Protein AF-A0A962ILU8-F1 (afdb_monomer)

pLDDT: mean 84.13, std 8.21, range [56.78, 95.06]

Secondary structure (DSSP, 8-state):
-HHHHHHHHHHHHHHHHHHHHHHHHSHHHHHHHHHHHHHHHHHHHHHHHHHHHHHHHHHHHHHHHHHHHHHHTT--HHHHHHHHHHHHHHHHHHHHHHHHHHHHHHHHHHHHHHHHHHHH-GGGGTSPPPPPP---

Nearest PDB structures (foldseek):
  5nnv-assembly2_B  TM=6.810E-01  e=1.795E+00  Bacillus subtilis subsp. subtilis str. 168
  5bw9-assembly2_g  TM=4.909E-01  e=1.598E+00  Saccharomyces cerevisiae S288C

Radius of gyration: 29.01 Å; Cα contacts (8 Å, |Δi|>4): 61; chains: 1; bounding box: 48×20×98 Å

Mean predicted aligned error: 10.28 Å

Sequence (136 aa):
PEMVQRTVALLDRLNEGAESIRLILGPENRATIDQMIADHGGVASNLRQLSADLNQTRQQLDNILGDIGESVDKARPDIEQAIVDLRVTLSAVAQRIDAITYNLESASRHVDEFSREIRKAPNRLLFSPEADPVKD

Foldseek 3Di:
DVVVVVVVVVVVVVVVVVVVVCVCVPPVVVVVLVVVLVVLLVLLVVLVVLLVVLVVVLVVLVVVLVVLVVVLVVDDPVCNVVSVVVNVVSVVVSVVSVVSSVVSNVSSVVSVVVSVVCVVCVCCVVDPDDDDPDDD

Solvent-accessible surface area (backbone atoms only — not comparable to full-atom values): 7434 Å² total; per-residue (Å²): 114,67,68,59,53,54,51,50,54,50,50,52,52,50,51,54,49,50,50,53,48,44,58,62,73,22,71,68,43,49,51,51,52,53,49,52,42,52,53,42,52,49,49,28,52,51,32,52,50,50,35,50,54,45,52,52,51,40,53,53,49,54,49,52,49,50,56,47,53,65,45,48,83,73,46,54,80,90,50,35,59,60,53,52,54,49,48,53,51,54,51,55,50,43,56,50,47,53,54,50,35,55,52,32,54,52,50,23,49,52,42,51,49,52,42,50,47,40,72,76,42,57,66,51,80,78,50,72,74,81,78,77,81,80,82,128

Structure (mmCIF, N/CA/C/O backbone):
data_AF-A0A962ILU8-F1
#
_entry.id   AF-A0A962ILU8-F1
#
loop_
_atom_site.group_PDB
_atom_site.id
_atom_site.typ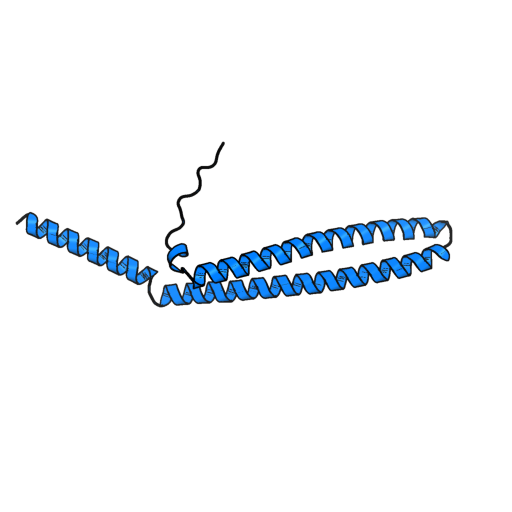e_symbol
_atom_site.label_atom_id
_atom_site.label_alt_id
_atom_site.label_comp_id
_atom_site.label_asym_id
_atom_site.label_entity_id
_atom_site.label_seq_id
_atom_site.pdbx_PDB_ins_code
_atom_site.Cartn_x
_atom_site.Cartn_y
_atom_site.Cartn_z
_atom_site.occupancy
_atom_site.B_iso_or_equiv
_atom_site.auth_seq_id
_atom_site.auth_comp_id
_atom_site.auth_asym_id
_atom_site.auth_atom_id
_atom_site.pdbx_PDB_model_num
ATOM 1 N N . PRO A 1 1 ? -19.787 4.745 64.722 1.00 72.56 1 PRO A N 1
ATOM 2 C CA . PRO A 1 1 ? -20.017 5.845 63.748 1.00 72.56 1 PRO A CA 1
ATOM 3 C C . PRO A 1 1 ? -18.973 5.877 62.618 1.00 72.56 1 PRO A C 1
ATOM 5 O O . PRO A 1 1 ? -19.350 5.855 61.455 1.00 72.56 1 PRO A O 1
ATOM 8 N N . GLU A 1 2 ? -17.678 5.848 62.948 1.00 82.81 2 GLU A N 1
ATOM 9 C CA . GLU A 1 2 ? -16.581 5.971 61.970 1.00 82.81 2 GLU A CA 1
ATOM 10 C C . GLU A 1 2 ? -16.478 4.781 60.995 1.00 82.81 2 GLU A C 1
ATOM 12 O O . GLU A 1 2 ? -16.323 4.966 59.792 1.00 82.81 2 GLU A O 1
ATOM 17 N N . MET A 1 3 ? -16.654 3.550 61.489 1.00 82.19 3 MET A N 1
ATOM 18 C CA . MET A 1 3 ? -16.663 2.341 60.649 1.00 82.19 3 MET A CA 1
ATOM 19 C C . MET A 1 3 ? -17.773 2.368 59.592 1.00 82.19 3 MET A C 1
ATOM 21 O O . MET A 1 3 ? -17.550 1.953 58.464 1.00 82.19 3 MET A O 1
ATOM 25 N N . VAL A 1 4 ? -18.948 2.912 59.929 1.00 87.06 4 VAL A N 1
ATOM 26 C CA . VAL A 1 4 ? -20.065 3.047 58.980 1.00 87.06 4 VAL A CA 1
ATOM 27 C C . VAL A 1 4 ? -19.711 4.051 57.881 1.00 87.06 4 VAL A C 1
ATOM 29 O O . VAL A 1 4 ? -19.917 3.755 56.711 1.00 87.06 4 VAL A O 1
ATOM 32 N N . GLN A 1 5 ? -19.100 5.189 58.228 1.00 87.19 5 GLN A N 1
ATOM 33 C CA . GLN A 1 5 ? -18.618 6.167 57.242 1.00 87.19 5 GLN A CA 1
ATOM 34 C C . GLN A 1 5 ? -17.530 5.597 56.325 1.00 87.19 5 GLN A C 1
ATOM 36 O O . GLN A 1 5 ? -17.569 5.829 55.120 1.00 87.19 5 GLN A O 1
ATOM 41 N N . ARG A 1 6 ? -16.588 4.813 56.865 1.00 85.50 6 ARG A N 1
ATOM 42 C CA . ARG A 1 6 ? -15.545 4.152 56.064 1.00 85.50 6 ARG A CA 1
ATOM 43 C C . ARG A 1 6 ? -16.124 3.110 55.105 1.00 85.50 6 ARG A C 1
ATOM 45 O O . ARG A 1 6 ? -15.678 3.034 53.965 1.00 85.50 6 ARG A O 1
ATOM 52 N N . THR A 1 7 ? -17.127 2.344 55.537 1.00 90.19 7 THR A N 1
ATOM 53 C CA . THR A 1 7 ? -17.825 1.379 54.674 1.00 90.19 7 THR A CA 1
ATOM 54 C C . THR A 1 7 ? -18.606 2.076 53.563 1.00 90.19 7 THR A C 1
ATOM 56 O O . THR A 1 7 ? -18.528 1.642 52.419 1.00 90.19 7 THR A O 1
ATOM 59 N N . VAL A 1 8 ? -19.308 3.174 53.865 1.00 89.50 8 VAL A N 1
ATOM 60 C CA . VAL A 1 8 ? -20.016 3.976 52.850 1.00 89.50 8 VAL A CA 1
ATOM 61 C C . VAL A 1 8 ? -19.031 4.539 51.824 1.00 89.50 8 VAL A C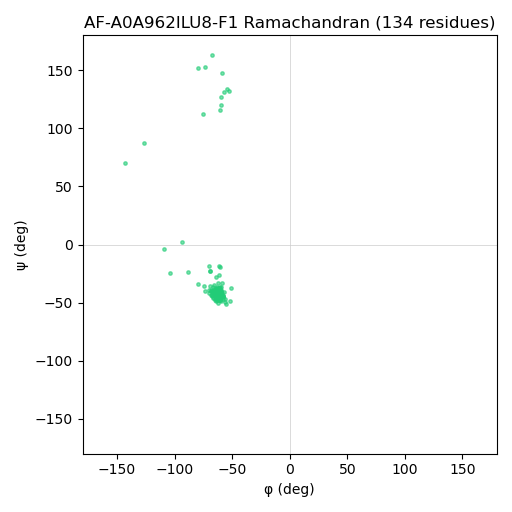 1
ATOM 63 O O . VAL A 1 8 ? -19.208 4.315 50.635 1.00 89.50 8 VAL A O 1
ATOM 66 N N . ALA A 1 9 ? -17.923 5.137 52.271 1.00 90.25 9 ALA A N 1
ATOM 67 C CA . ALA A 1 9 ? -16.899 5.662 51.366 1.00 90.25 9 ALA A CA 1
ATOM 68 C C . ALA A 1 9 ? -16.242 4.576 50.487 1.00 90.25 9 ALA A C 1
ATOM 70 O O . ALA A 1 9 ? -15.852 4.846 49.352 1.00 90.25 9 ALA A O 1
ATOM 71 N N . LEU A 1 10 ? -16.095 3.346 50.993 1.00 89.25 10 LEU A N 1
ATOM 72 C CA . LEU A 1 10 ? -15.609 2.215 50.198 1.00 89.25 10 LEU A CA 1
ATOM 73 C C . LEU A 1 10 ? -16.631 1.800 49.133 1.00 89.25 10 LEU A C 1
ATOM 75 O O . LEU A 1 10 ? -16.241 1.534 48.000 1.00 89.25 10 LEU A O 1
ATOM 79 N N . LEU A 1 11 ? -17.916 1.741 49.495 1.00 90.00 11 LEU A N 1
ATOM 80 C CA . LEU A 1 11 ? -19.003 1.413 48.574 1.00 90.00 11 LEU A CA 1
ATOM 81 C C . LEU A 1 11 ? -19.135 2.462 47.469 1.00 90.00 11 LEU A C 1
ATOM 83 O O . LEU A 1 11 ? -19.267 2.081 46.311 1.00 90.00 11 LEU A O 1
ATOM 87 N N . ASP A 1 12 ? -19.014 3.746 47.806 1.00 92.31 12 ASP A N 1
ATOM 88 C CA . ASP A 1 12 ? -19.037 4.836 46.827 1.00 92.31 12 ASP A CA 1
ATOM 89 C C . ASP A 1 12 ? -17.892 4.687 45.816 1.00 92.31 12 ASP A C 1
ATOM 91 O O . ASP A 1 12 ? -18.127 4.679 44.610 1.00 92.31 12 ASP A O 1
ATOM 95 N N . ARG A 1 13 ? -16.664 4.432 46.291 1.00 89.12 13 ARG A N 1
ATOM 96 C CA . ARG A 1 13 ? -15.502 4.174 45.419 1.00 89.12 13 ARG A CA 1
ATOM 97 C C . ARG A 1 13 ? -15.657 2.917 44.567 1.00 89.12 13 ARG A C 1
ATOM 99 O O . ARG A 1 13 ? -15.226 2.892 43.418 1.00 89.12 13 ARG A O 1
ATOM 106 N N . LEU A 1 14 ? -16.246 1.858 45.122 1.00 89.75 14 LEU A N 1
ATOM 107 C CA . LEU A 1 14 ? -16.549 0.633 44.379 1.00 89.75 14 LEU A CA 1
ATOM 108 C C . LEU A 1 14 ? -17.570 0.897 43.276 1.00 89.75 14 LEU A C 1
ATOM 110 O O . LEU A 1 14 ? -17.420 0.374 42.176 1.00 89.75 14 LEU A O 1
ATOM 114 N N . ASN A 1 15 ? -18.580 1.717 43.558 1.00 87.81 15 ASN A N 1
ATOM 115 C CA . ASN A 1 15 ? -19.616 2.071 42.603 1.00 87.81 15 ASN A CA 1
ATOM 116 C C . ASN A 1 15 ? -19.066 2.977 41.488 1.00 87.81 15 ASN A C 1
ATOM 118 O O . ASN A 1 15 ? -19.325 2.726 40.314 1.00 87.81 15 ASN A O 1
ATOM 122 N N . GLU A 1 16 ? -18.225 3.957 41.830 1.00 88.38 16 GLU A N 1
ATOM 123 C CA . GLU A 1 16 ? -17.480 4.771 40.857 1.00 88.38 16 GLU A CA 1
ATOM 124 C C . GLU A 1 16 ? -16.546 3.916 39.985 1.00 88.38 16 GLU A C 1
ATOM 126 O O . GLU A 1 16 ? -16.481 4.090 38.764 1.00 88.38 16 GLU A O 1
ATOM 131 N N . GLY A 1 17 ? -15.850 2.949 40.591 1.00 83.00 17 GLY A N 1
ATOM 132 C CA . GLY A 1 17 ? -15.007 1.995 39.873 1.00 83.00 17 GLY A CA 1
ATOM 133 C C . GLY A 1 17 ? -15.815 1.091 38.940 1.00 83.00 17 GLY A C 1
ATOM 134 O O . GLY A 1 17 ? -15.421 0.874 37.795 1.00 83.00 17 GLY A O 1
ATOM 135 N N . ALA A 1 18 ? -16.972 0.604 39.393 1.00 82.69 18 ALA A N 1
ATOM 136 C CA . ALA A 1 18 ? -17.874 -0.211 38.588 1.00 82.69 18 ALA A CA 1
ATOM 137 C C . ALA A 1 18 ? -18.448 0.572 37.399 1.00 82.69 18 ALA A C 1
ATOM 139 O O . ALA A 1 18 ? -18.509 0.032 36.296 1.00 82.69 18 ALA A O 1
ATOM 140 N N . GLU A 1 19 ? -18.806 1.844 37.587 1.00 83.62 19 GLU A N 1
ATOM 141 C CA . GLU A 1 19 ? -19.249 2.709 36.491 1.00 83.62 19 GLU A CA 1
ATOM 142 C C . GLU A 1 19 ? -18.127 3.017 35.501 1.00 83.62 19 GLU A C 1
ATOM 144 O O . GLU A 1 19 ? -18.338 2.941 34.292 1.00 83.62 19 GLU A O 1
ATOM 149 N N . SER A 1 20 ? -16.908 3.258 35.988 1.00 79.38 20 SER A N 1
ATOM 150 C CA . SER A 1 20 ? -15.734 3.433 35.124 1.00 79.38 20 SER A CA 1
ATOM 151 C C . SER A 1 20 ? -15.474 2.183 34.273 1.00 79.38 20 SER A C 1
ATOM 153 O O . SER A 1 20 ? -15.272 2.276 33.063 1.00 79.38 20 SER A O 1
ATOM 155 N N . ILE A 1 21 ? -15.562 0.991 34.874 1.00 78.69 21 ILE A N 1
ATOM 156 C CA . ILE A 1 21 ? -15.460 -0.287 34.155 1.00 78.69 21 ILE A CA 1
ATOM 157 C C . ILE A 1 21 ? -16.620 -0.454 33.169 1.00 78.69 21 ILE A C 1
ATOM 159 O O . ILE A 1 21 ? -16.406 -0.946 32.062 1.00 78.69 21 ILE A O 1
ATOM 163 N N . ARG A 1 22 ? -17.842 -0.044 33.526 1.00 79.06 22 ARG A N 1
ATOM 164 C CA . ARG A 1 22 ? -19.011 -0.132 32.641 1.00 79.06 22 ARG A CA 1
ATOM 165 C C . ARG A 1 22 ? -18.889 0.792 31.435 1.00 79.06 22 ARG A C 1
ATOM 167 O O . ARG A 1 22 ? -19.308 0.396 30.357 1.00 79.06 22 ARG A O 1
ATOM 174 N N . LEU A 1 23 ? -18.307 1.977 31.592 1.00 76.81 23 LEU A N 1
ATOM 175 C CA . LEU A 1 23 ? -18.013 2.894 30.488 1.00 76.81 23 LEU A CA 1
ATOM 176 C C . LEU A 1 23 ? -17.008 2.273 29.512 1.00 76.81 23 LEU A C 1
ATOM 178 O O . LEU A 1 23 ? -17.219 2.279 28.302 1.00 76.81 23 LEU A O 1
ATOM 182 N N . ILE A 1 24 ? -15.956 1.652 30.046 1.00 73.00 24 ILE A N 1
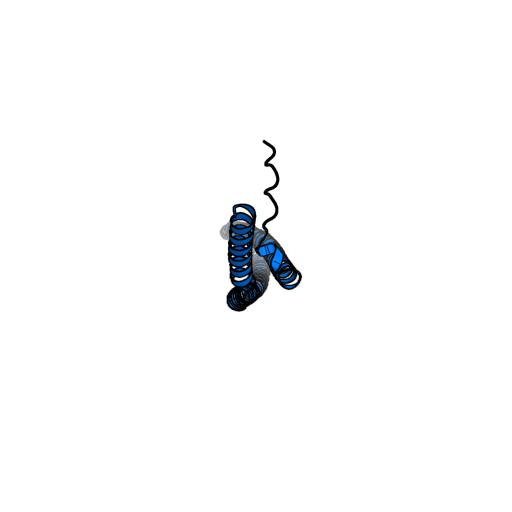ATOM 183 C CA . ILE A 1 24 ? -14.896 1.030 29.249 1.00 73.00 24 ILE A CA 1
ATOM 184 C C . ILE A 1 24 ? -15.354 -0.287 28.596 1.00 73.00 24 ILE A C 1
ATOM 186 O O . ILE A 1 24 ? -15.015 -0.577 27.454 1.00 73.00 24 ILE A O 1
ATOM 190 N N . LEU A 1 25 ? -16.115 -1.125 29.295 1.00 76.00 25 LEU A N 1
ATOM 191 C CA . LEU A 1 25 ? -16.604 -2.411 28.772 1.00 76.00 25 LEU A CA 1
ATOM 192 C C . LEU A 1 25 ? -17.997 -2.310 28.144 1.00 76.00 25 LEU A C 1
ATOM 194 O O . LEU A 1 25 ? -18.563 -3.329 27.724 1.00 76.00 25 LEU A O 1
ATOM 198 N N . GLY A 1 26 ? -18.539 -1.095 28.114 1.00 81.25 26 GLY A N 1
ATOM 199 C CA . GLY A 1 26 ? -19.876 -0.777 27.659 1.00 81.25 26 GLY A CA 1
ATOM 200 C C . GLY A 1 26 ? -20.059 -0.997 26.160 1.00 81.25 26 GLY A C 1
ATOM 201 O O . GLY A 1 26 ? -19.087 -1.110 25.409 1.00 81.25 26 GLY A O 1
ATOM 202 N N . PRO A 1 27 ? -21.319 -1.063 25.705 1.00 80.75 27 PRO A N 1
ATOM 203 C CA . PRO A 1 27 ? -21.647 -1.326 24.307 1.00 80.75 27 PRO A CA 1
ATOM 204 C C . PRO A 1 27 ? -21.054 -0.285 23.344 1.00 80.75 27 PRO A C 1
ATOM 206 O O . PRO A 1 27 ? -20.646 -0.653 22.248 1.00 80.75 27 PRO A O 1
ATOM 209 N N . GLU A 1 28 ? -20.935 0.979 23.759 1.00 81.31 28 GLU A N 1
ATOM 210 C CA . GLU A 1 28 ? -20.341 2.057 22.953 1.00 81.31 28 GLU A CA 1
ATOM 211 C C . GLU A 1 28 ? -18.846 1.840 22.685 1.00 81.31 28 GLU A C 1
ATOM 213 O O . GLU A 1 28 ? -18.392 1.945 21.542 1.00 81.31 28 GLU A O 1
ATOM 218 N N . ASN A 1 29 ? -18.073 1.477 23.715 1.00 80.00 29 ASN A N 1
ATOM 219 C CA . ASN A 1 29 ? -16.647 1.214 23.539 1.00 80.00 29 ASN A CA 1
ATOM 220 C C . ASN A 1 29 ? -16.417 -0.066 22.721 1.00 80.00 29 ASN A C 1
ATOM 222 O O . ASN A 1 29 ? -15.526 -0.107 21.878 1.00 80.00 29 ASN A O 1
ATOM 226 N N . ARG A 1 30 ? -17.266 -1.091 22.891 1.00 81.38 30 ARG A N 1
ATOM 227 C CA . ARG A 1 30 ? -17.231 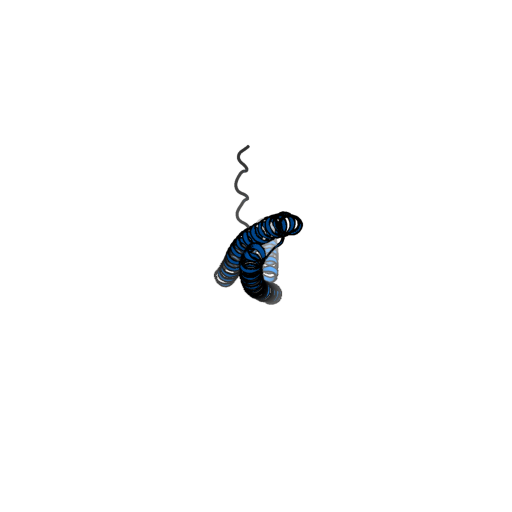-2.295 22.041 1.00 81.38 30 ARG A CA 1
ATOM 228 C C . ARG A 1 30 ? -17.497 -1.968 20.575 1.00 81.38 30 ARG A C 1
ATOM 230 O O . ARG A 1 30 ? -16.732 -2.404 19.727 1.00 81.38 30 ARG A O 1
ATOM 237 N N . ALA A 1 31 ? -18.518 -1.160 20.289 1.00 84.94 31 ALA A N 1
ATOM 238 C CA . ALA A 1 31 ? -18.818 -0.727 18.926 1.00 84.94 31 ALA A CA 1
ATOM 239 C C . ALA A 1 31 ? -17.662 0.081 18.315 1.00 84.94 31 ALA A C 1
ATOM 241 O O . ALA A 1 31 ? -17.315 -0.118 17.154 1.00 84.94 31 ALA A O 1
ATOM 242 N N . THR A 1 32 ? -17.024 0.945 19.110 1.00 84.12 32 THR A N 1
ATOM 243 C CA . THR A 1 32 ? -15.823 1.683 18.687 1.00 84.12 32 THR A CA 1
ATOM 244 C C . THR A 1 32 ? -14.673 0.735 18.341 1.00 84.12 32 THR A C 1
ATOM 246 O O . THR A 1 32 ? -14.054 0.885 17.291 1.00 84.12 32 THR A O 1
ATOM 249 N N . ILE A 1 33 ? -14.407 -0.268 19.185 1.00 81.00 33 ILE A N 1
ATOM 250 C CA . ILE A 1 33 ? -13.366 -1.277 18.938 1.00 81.00 33 ILE A CA 1
ATOM 251 C C . ILE A 1 33 ? -13.682 -2.090 17.675 1.00 81.00 33 ILE A C 1
ATOM 253 O O . ILE A 1 33 ? -12.796 -2.298 16.847 1.00 81.00 33 ILE A O 1
ATOM 257 N N . ASP A 1 34 ? -14.933 -2.513 17.493 1.00 82.56 34 ASP A N 1
ATOM 258 C CA . ASP A 1 34 ? -15.362 -3.258 16.306 1.00 82.56 34 ASP A CA 1
ATOM 259 C C . ASP A 1 34 ? -15.181 -2.433 15.026 1.00 82.56 34 ASP A C 1
ATOM 261 O O . ASP A 1 34 ? -14.674 -2.954 14.028 1.00 82.56 34 ASP A O 1
ATOM 265 N N . GLN A 1 35 ? -15.525 -1.140 15.067 1.00 86.88 35 GLN A N 1
ATOM 266 C CA . GLN A 1 35 ? -15.308 -0.221 13.952 1.00 86.88 35 GLN A CA 1
ATOM 267 C C . GLN A 1 35 ? -13.817 -0.045 13.654 1.00 86.88 35 GLN A C 1
ATOM 269 O O . GLN A 1 35 ? -13.419 -0.181 12.501 1.00 86.88 35 GLN A O 1
ATOM 274 N N . MET A 1 36 ? -12.977 0.165 14.675 1.00 82.75 36 MET A N 1
ATOM 2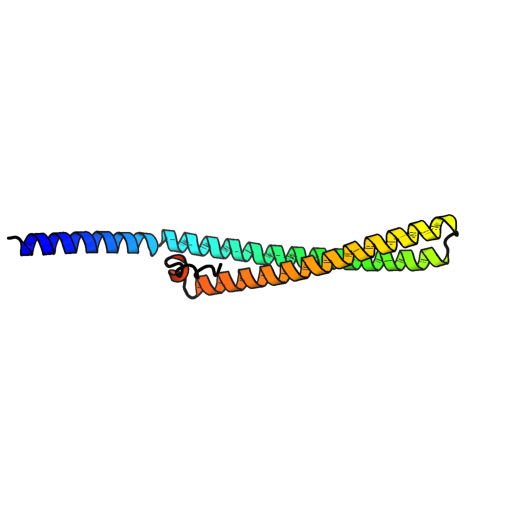75 C CA . MET A 1 36 ? -11.525 0.243 14.488 1.00 82.75 36 MET A CA 1
ATOM 276 C C . MET A 1 36 ? -10.992 -1.021 13.809 1.00 82.75 36 MET A C 1
ATOM 278 O O . MET A 1 36 ? -10.250 -0.933 12.835 1.00 82.75 36 MET A O 1
ATOM 282 N N . ILE A 1 37 ? -11.395 -2.209 14.270 1.00 82.62 37 ILE A N 1
ATOM 283 C CA . ILE A 1 37 ? -10.964 -3.469 13.652 1.00 82.62 37 ILE A CA 1
ATOM 284 C C . ILE A 1 37 ? -11.446 -3.572 12.194 1.00 82.62 37 ILE A C 1
ATOM 286 O O . ILE A 1 37 ? -10.716 -4.083 11.343 1.00 82.62 37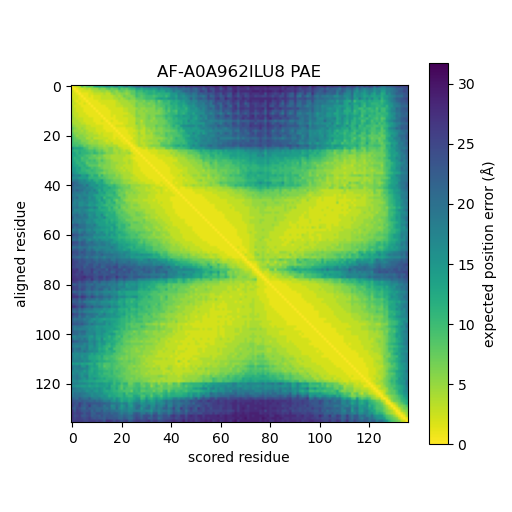 ILE A O 1
ATOM 290 N N . ALA A 1 38 ? -12.666 -3.122 11.890 1.00 83.31 38 ALA A N 1
ATOM 291 C CA . ALA A 1 38 ? -13.182 -3.104 10.523 1.00 83.31 38 ALA A CA 1
ATOM 292 C C . ALA A 1 38 ? -12.363 -2.167 9.620 1.00 83.31 38 ALA A C 1
ATOM 294 O O . ALA A 1 38 ? -11.944 -2.581 8.536 1.00 83.31 38 ALA A O 1
ATOM 295 N N . ASP A 1 39 ? -12.065 -0.956 10.095 1.00 85.56 39 ASP A N 1
ATOM 296 C CA . ASP A 1 39 ? -11.244 0.028 9.386 1.00 85.56 39 ASP A CA 1
ATOM 297 C C . ASP A 1 39 ? -9.827 -0.516 9.137 1.00 85.56 39 ASP A C 1
ATOM 299 O O . ASP A 1 39 ? -9.317 -0.452 8.016 1.00 85.56 39 ASP A O 1
ATOM 303 N N . HIS A 1 40 ? -9.217 -1.151 10.145 1.00 83.50 40 HIS A N 1
ATOM 304 C CA . HIS A 1 40 ? -7.922 -1.824 10.019 1.00 83.50 40 HIS A CA 1
ATOM 305 C C . HIS A 1 40 ? -7.949 -2.968 8.992 1.00 83.50 40 HIS A C 1
ATOM 307 O O . HIS A 1 40 ? -7.030 -3.084 8.180 1.00 83.50 40 HIS A O 1
ATOM 313 N N . GLY A 1 41 ? -9.017 -3.771 8.948 1.00 82.75 41 GLY A N 1
ATOM 314 C CA . GLY A 1 41 ? -9.200 -4.779 7.897 1.00 82.75 41 GLY A CA 1
ATOM 315 C C . GLY A 1 41 ? -9.252 -4.167 6.489 1.00 82.75 41 GLY A C 1
ATOM 316 O O . GLY A 1 41 ? -8.688 -4.724 5.543 1.00 82.75 41 GLY A O 1
ATOM 317 N N . GLY A 1 42 ? -9.861 -2.984 6.356 1.00 85.19 42 GLY A N 1
ATOM 318 C CA . GLY A 1 42 ? -9.835 -2.187 5.129 1.00 85.19 42 GLY A CA 1
ATOM 319 C C . GLY A 1 42 ? -8.417 -1.766 4.730 1.00 85.19 42 GLY A C 1
ATOM 320 O O . GLY A 1 42 ? -8.039 -1.906 3.567 1.00 85.19 42 GLY A O 1
ATOM 321 N N . VAL A 1 43 ? -7.594 -1.341 5.694 1.00 84.94 43 VAL A N 1
ATOM 322 C CA . VAL A 1 43 ? -6.179 -1.002 5.458 1.00 84.94 43 VAL A CA 1
ATOM 323 C C . VAL A 1 43 ? -5.400 -2.205 4.923 1.00 84.94 43 VAL A C 1
ATOM 325 O O . VAL A 1 43 ? -4.727 -2.074 3.904 1.00 84.94 43 VAL A O 1
ATOM 328 N N . ALA A 1 44 ? -5.522 -3.386 5.537 1.00 84.62 44 ALA A N 1
ATOM 329 C CA . ALA A 1 44 ? -4.845 -4.596 5.054 1.00 84.62 44 ALA A CA 1
ATOM 330 C C . ALA A 1 44 ? -5.272 -4.975 3.623 1.00 84.62 44 ALA A C 1
ATOM 332 O O . ALA A 1 44 ? -4.452 -5.392 2.804 1.00 84.62 44 ALA A O 1
ATOM 333 N N . SER A 1 45 ? -6.553 -4.803 3.282 1.00 87.62 45 SER A N 1
ATOM 334 C CA . SER A 1 45 ? -7.032 -4.996 1.908 1.00 87.62 45 SER A CA 1
ATOM 335 C C . SER A 1 45 ? -6.390 -4.009 0.928 1.00 87.62 45 SER A C 1
ATOM 337 O O . SER A 1 45 ? -5.904 -4.421 -0.124 1.00 87.62 45 SER A O 1
ATOM 339 N N . ASN A 1 46 ? -6.337 -2.726 1.289 1.00 89.56 46 ASN A N 1
ATOM 340 C CA . ASN A 1 46 ? -5.744 -1.684 0.452 1.00 89.56 46 ASN A CA 1
ATOM 341 C C . ASN A 1 46 ? -4.239 -1.906 0.242 1.00 89.56 46 ASN A C 1
ATOM 343 O O . ASN A 1 46 ? -3.745 -1.728 -0.868 1.00 89.56 46 ASN A O 1
ATOM 347 N N . LEU A 1 47 ? -3.514 -2.340 1.279 1.00 88.25 47 LEU A N 1
ATOM 348 C CA . LEU A 1 47 ? -2.089 -2.672 1.179 1.00 88.25 47 LEU A CA 1
ATOM 349 C C . LEU A 1 47 ? -1.850 -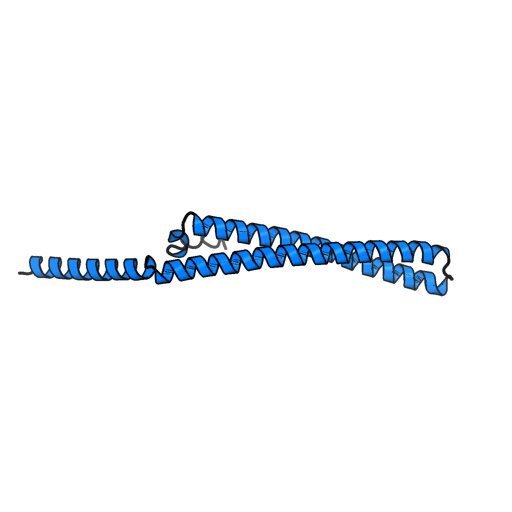3.845 0.222 1.00 88.25 47 LEU A C 1
ATOM 351 O O . LEU A 1 47 ? -0.958 -3.768 -0.619 1.00 88.25 47 LEU A O 1
ATOM 355 N N . ARG A 1 48 ? -2.671 -4.903 0.292 1.00 89.38 48 ARG A N 1
ATOM 356 C CA . ARG A 1 48 ? -2.592 -6.035 -0.648 1.00 89.38 48 ARG A CA 1
ATOM 357 C C . ARG A 1 48 ? -2.885 -5.618 -2.084 1.00 89.38 48 ARG A C 1
ATOM 359 O O . ARG A 1 48 ? -2.201 -6.077 -2.996 1.00 89.38 48 ARG A O 1
ATOM 366 N N . GLN A 1 49 ? -3.871 -4.746 -2.286 1.00 94.00 49 GLN A N 1
ATOM 367 C CA . GLN A 1 49 ? -4.169 -4.206 -3.609 1.00 94.00 49 GLN A CA 1
ATOM 368 C C . GLN A 1 49 ? -2.998 -3.375 -4.148 1.00 94.00 49 GLN A C 1
ATOM 370 O O . GLN A 1 49 ? -2.554 -3.614 -5.266 1.00 94.00 49 GLN A O 1
ATOM 375 N N . LEU A 1 50 ? -2.425 -2.487 -3.332 1.00 90.25 50 LEU A N 1
ATOM 376 C CA . LEU A 1 50 ? -1.252 -1.703 -3.718 1.00 90.25 50 LEU A CA 1
ATOM 377 C C . LEU A 1 50 ? -0.053 -2.598 -4.074 1.00 90.25 50 LEU A C 1
ATOM 379 O O . LEU A 1 50 ? 0.624 -2.350 -5.068 1.00 90.25 50 LEU A O 1
ATOM 383 N N . SER A 1 51 ? 0.188 -3.668 -3.312 1.00 91.19 51 SER A N 1
ATOM 384 C CA . SER A 1 51 ? 1.205 -4.676 -3.640 1.00 91.19 51 SER A CA 1
ATOM 385 C C . SER A 1 51 ? 0.947 -5.357 -4.991 1.00 91.19 51 SER A C 1
ATOM 387 O O . SER A 1 51 ? 1.887 -5.619 -5.741 1.00 91.19 51 SER A O 1
ATOM 389 N N . ALA A 1 52 ? -0.313 -5.644 -5.330 1.00 93.06 52 ALA A N 1
ATOM 390 C CA . ALA A 1 52 ? -0.677 -6.217 -6.626 1.00 93.06 52 ALA A CA 1
ATOM 391 C C . ALA A 1 52 ? -0.428 -5.228 -7.780 1.00 93.06 52 ALA A C 1
ATOM 393 O O . ALA A 1 52 ? 0.184 -5.602 -8.783 1.00 93.06 52 ALA A O 1
ATOM 394 N N . ASP A 1 53 ? -0.818 -3.965 -7.610 1.00 94.62 53 ASP A N 1
ATOM 395 C CA . ASP A 1 53 ? -0.611 -2.902 -8.602 1.00 94.62 53 ASP A CA 1
ATOM 396 C C . ASP A 1 53 ? 0.887 -2.635 -8.843 1.00 94.62 53 ASP A C 1
ATOM 398 O O . ASP A 1 53 ? 1.340 -2.444 -9.978 1.00 94.62 53 ASP A O 1
ATOM 402 N N . LEU A 1 54 ? 1.689 -2.682 -7.778 1.00 90.75 54 LEU A N 1
ATOM 403 C CA . LEU A 1 54 ? 3.144 -2.572 -7.847 1.00 90.75 54 LEU A CA 1
ATOM 404 C C . LEU A 1 54 ? 3.780 -3.758 -8.584 1.00 90.75 54 LEU A C 1
ATOM 406 O O . LEU A 1 54 ? 4.627 -3.545 -9.452 1.00 90.75 54 LEU A O 1
ATOM 410 N N . ASN A 1 55 ? 3.328 -4.988 -8.328 1.00 91.06 55 ASN A N 1
ATOM 411 C CA . ASN A 1 55 ? 3.763 -6.163 -9.088 1.00 91.06 55 ASN A CA 1
ATOM 412 C C . ASN A 1 55 ? 3.418 -6.048 -10.579 1.00 91.06 55 ASN A C 1
ATOM 414 O O . ASN A 1 55 ? 4.237 -6.394 -11.431 1.00 91.06 55 ASN A O 1
ATOM 418 N N . GLN A 1 56 ? 2.235 -5.526 -10.912 1.00 95.06 56 GLN A N 1
ATOM 419 C CA . GLN A 1 56 ? 1.855 -5.273 -12.302 1.00 95.06 56 GLN A CA 1
ATOM 420 C C . GLN A 1 56 ? 2.764 -4.216 -12.944 1.00 95.06 56 GLN A C 1
ATOM 422 O O . GLN A 1 56 ? 3.236 -4.405 -14.064 1.00 95.06 56 GLN A O 1
ATOM 427 N N . THR A 1 57 ? 3.056 -3.129 -12.227 1.00 91.12 57 THR A N 1
ATOM 428 C CA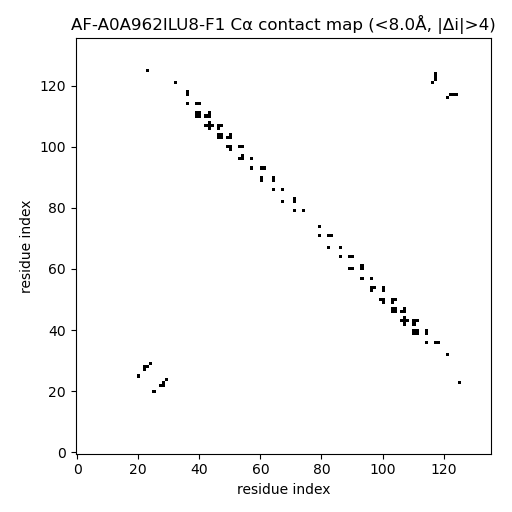 . THR A 1 57 ? 3.997 -2.095 -12.685 1.00 91.12 57 THR A CA 1
ATOM 429 C C . THR A 1 57 ? 5.376 -2.696 -12.950 1.00 91.12 57 THR A C 1
ATOM 431 O O . THR A 1 57 ? 6.000 -2.404 -13.968 1.00 91.12 57 THR A O 1
ATOM 434 N N . ARG A 1 58 ? 5.837 -3.598 -12.079 1.00 90.69 58 ARG A N 1
ATOM 435 C CA . ARG A 1 58 ? 7.101 -4.311 -12.263 1.00 90.69 58 ARG A CA 1
ATOM 436 C C . ARG A 1 58 ? 7.120 -5.151 -13.537 1.00 90.69 58 ARG A C 1
ATOM 438 O O . ARG A 1 58 ? 8.078 -5.075 -14.291 1.00 90.69 58 ARG A O 1
ATOM 445 N N . GLN A 1 59 ? 6.055 -5.903 -13.811 1.00 93.19 59 GLN A N 1
ATOM 446 C CA . GLN A 1 59 ? 5.947 -6.693 -15.044 1.00 93.19 59 GLN A CA 1
ATOM 447 C C . GLN A 1 59 ? 5.977 -5.806 -16.294 1.00 93.19 59 GLN A C 1
ATOM 449 O O . GLN A 1 59 ? 6.602 -6.158 -17.290 1.00 93.19 59 GLN A O 1
ATOM 454 N N . GLN A 1 60 ? 5.343 -4.632 -16.242 1.00 94.00 60 GLN A N 1
ATOM 455 C CA . GLN A 1 60 ? 5.422 -3.658 -17.332 1.00 94.00 60 GLN A CA 1
ATOM 456 C C . GLN A 1 60 ? 6.851 -3.135 -17.524 1.00 94.00 60 GLN A C 1
ATOM 458 O O . GLN A 1 60 ? 7.302 -3.025 -18.661 1.00 94.00 60 GLN A O 1
ATOM 463 N N . LEU A 1 61 ? 7.581 -2.860 -16.438 1.00 90.94 61 LEU A N 1
ATOM 464 C CA . LEU A 1 61 ? 8.994 -2.473 -16.503 1.00 90.94 61 LEU A CA 1
ATOM 465 C C . LEU A 1 61 ? 9.871 -3.593 -17.072 1.00 90.94 61 LEU A C 1
ATOM 467 O O . LEU A 1 61 ? 10.715 -3.312 -17.919 1.00 90.94 61 LEU A O 1
ATOM 471 N N . ASP A 1 62 ? 9.649 -4.842 -16.658 1.00 89.06 62 ASP A N 1
ATOM 472 C CA . ASP A 1 62 ? 10.364 -6.017 -17.172 1.00 89.06 62 ASP A CA 1
ATOM 473 C C . ASP A 1 62 ? 10.143 -6.169 -18.695 1.00 89.06 62 ASP A C 1
ATOM 475 O O . ASP A 1 62 ? 11.098 -6.404 -19.437 1.00 89.06 62 ASP A O 1
ATOM 479 N N . ASN A 1 63 ? 8.919 -5.934 -19.185 1.00 93.50 63 ASN A N 1
ATOM 480 C CA . ASN A 1 63 ? 8.613 -5.929 -20.622 1.00 93.50 63 ASN A CA 1
ATOM 481 C C . ASN A 1 63 ? 9.331 -4.791 -21.363 1.00 93.50 63 ASN A C 1
ATOM 483 O O . ASN A 1 63 ? 9.982 -5.035 -22.376 1.00 93.50 63 ASN A O 1
ATOM 487 N N . ILE A 1 64 ? 9.276 -3.563 -20.833 1.00 89.94 64 ILE A N 1
ATOM 488 C CA . ILE A 1 64 ? 9.965 -2.402 -21.423 1.00 89.94 64 ILE A CA 1
ATOM 489 C C . ILE A 1 64 ? 11.478 -2.649 -21.495 1.00 89.94 64 ILE A C 1
ATOM 491 O O . ILE A 1 64 ? 12.115 -2.301 -22.486 1.00 89.94 64 ILE A O 1
ATOM 495 N N . LEU A 1 65 ? 12.067 -3.254 -20.460 1.00 87.88 65 LEU A N 1
ATOM 496 C CA . LEU A 1 65 ? 13.482 -3.629 -20.438 1.00 87.88 65 LEU A CA 1
ATOM 497 C C . LEU A 1 65 ? 13.820 -4.668 -21.519 1.00 87.88 65 LEU A C 1
ATOM 499 O O . LEU A 1 65 ? 14.890 -4.576 -22.125 1.00 87.88 65 LEU A O 1
ATOM 503 N N . GLY A 1 66 ? 12.916 -5.616 -21.781 1.00 87.81 66 GLY A N 1
ATOM 504 C CA . GLY A 1 66 ? 1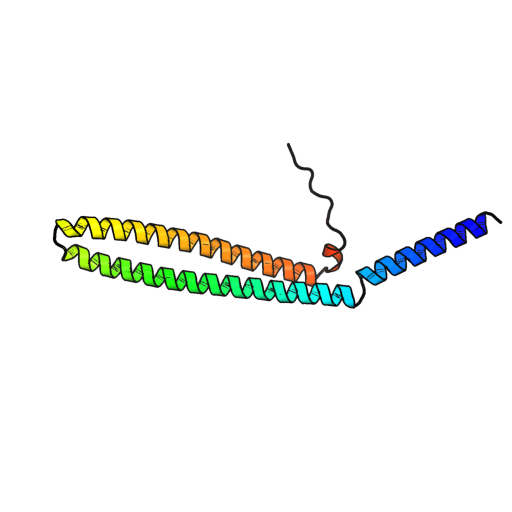3.025 -6.573 -22.885 1.00 87.81 66 GLY A CA 1
ATOM 505 C C . GLY A 1 66 ? 13.015 -5.893 -24.256 1.00 87.81 66 GLY A C 1
ATOM 506 O O . GLY A 1 66 ? 13.939 -6.094 -25.045 1.00 87.81 66 GLY A O 1
ATOM 507 N N . ASP A 1 67 ? 12.038 -5.016 -24.497 1.00 89.50 67 ASP A N 1
ATOM 508 C CA . ASP A 1 67 ? 11.904 -4.255 -25.749 1.00 89.50 67 ASP A CA 1
ATOM 509 C C . ASP A 1 67 ? 13.116 -3.339 -25.997 1.00 89.50 67 ASP A C 1
ATOM 511 O O . ASP A 1 67 ? 13.606 -3.185 -27.122 1.00 89.50 67 ASP A O 1
ATOM 515 N N . ILE A 1 68 ? 13.635 -2.742 -24.920 1.00 85.94 68 ILE A N 1
ATOM 516 C CA . ILE A 1 68 ? 14.877 -1.969 -24.921 1.00 85.94 68 ILE A CA 1
ATOM 517 C C . ILE A 1 68 ? 16.060 -2.850 -25.336 1.00 85.94 68 ILE A C 1
ATOM 519 O O . ILE A 1 68 ? 16.859 -2.419 -26.167 1.00 85.94 68 ILE A O 1
ATOM 523 N N . GLY A 1 69 ? 16.171 -4.066 -24.797 1.00 83.06 69 GLY A N 1
ATOM 524 C CA . GLY A 1 69 ? 17.223 -5.019 -25.156 1.00 83.06 69 GLY A CA 1
ATOM 525 C C . GLY A 1 69 ? 17.253 -5.315 -26.656 1.00 83.06 69 GLY A C 1
ATOM 526 O O . GLY A 1 69 ? 18.293 -5.150 -27.287 1.00 83.06 69 GLY A O 1
ATOM 527 N N . GLU A 1 70 ? 16.100 -5.632 -27.251 1.00 84.12 70 GLU A N 1
ATOM 528 C CA . GLU A 1 70 ? 15.997 -5.852 -28.703 1.00 84.12 70 GLU A CA 1
ATOM 529 C C . GLU A 1 70 ? 16.298 -4.599 -29.541 1.00 84.12 70 GLU A C 1
ATOM 531 O O . GLU A 1 70 ? 16.695 -4.695 -30.708 1.00 84.12 70 GLU A O 1
ATOM 536 N N . SER A 1 71 ? 16.056 -3.415 -28.974 1.00 80.00 71 SER A N 1
ATOM 537 C CA . SER A 1 71 ? 16.290 -2.135 -29.643 1.00 80.00 71 SER A CA 1
ATOM 538 C C . SER A 1 71 ? 17.765 -1.729 -29.619 1.00 80.00 71 SER A C 1
ATOM 540 O O . SER A 1 71 ? 18.230 -1.152 -30.601 1.00 80.00 71 SER A O 1
ATOM 542 N N . VAL A 1 72 ? 18.512 -2.057 -28.552 1.00 83.94 72 VAL A N 1
ATOM 543 C CA . VAL A 1 72 ? 19.971 -1.835 -28.458 1.00 83.94 72 VAL A CA 1
ATOM 544 C C . VAL A 1 72 ? 20.704 -2.548 -29.587 1.00 83.94 72 VAL A C 1
ATOM 546 O O . VAL A 1 72 ? 21.525 -1.925 -30.254 1.00 83.94 72 VAL A O 1
ATOM 549 N N . ASP A 1 73 ? 20.344 -3.800 -29.874 1.00 78.56 73 ASP A N 1
ATOM 550 C CA . ASP A 1 73 ? 20.973 -4.599 -30.937 1.00 78.56 73 ASP A CA 1
ATOM 551 C C . ASP A 1 73 ? 20.826 -3.968 -32.337 1.00 78.56 73 ASP A C 1
ATOM 553 O O . ASP A 1 73 ? 21.567 -4.292 -33.266 1.00 78.56 73 ASP A O 1
ATOM 557 N N . LYS A 1 74 ? 19.860 -3.053 -32.498 1.00 79.44 74 LYS A N 1
ATOM 558 C CA . LYS A 1 74 ? 19.546 -2.338 -33.745 1.00 79.44 74 LYS A CA 1
ATOM 559 C C . LYS A 1 74 ? 19.938 -0.854 -33.691 1.00 79.44 74 LYS A C 1
ATOM 561 O O . LYS A 1 74 ? 19.755 -0.143 -34.684 1.00 79.44 74 LYS A O 1
ATOM 566 N N . ALA A 1 75 ? 20.423 -0.363 -32.550 1.00 77.06 75 ALA A N 1
ATOM 567 C CA . ALA A 1 75 ? 20.664 1.054 -32.315 1.00 77.06 75 ALA A CA 1
ATOM 568 C C . ALA A 1 75 ? 21.980 1.534 -32.947 1.00 77.06 75 ALA A C 1
ATOM 570 O O . ALA A 1 75 ? 22.946 0.792 -33.107 1.00 77.06 75 ALA A O 1
ATOM 571 N N . ARG A 1 76 ? 22.025 2.824 -33.306 1.00 80.00 76 ARG A N 1
ATOM 572 C CA . ARG A 1 76 ? 23.281 3.498 -33.670 1.00 80.00 76 ARG A CA 1
ATOM 573 C C . ARG A 1 76 ? 24.121 3.749 -32.405 1.00 80.00 76 ARG A C 1
ATOM 575 O O . ARG A 1 76 ? 23.515 3.984 -31.358 1.00 80.00 76 ARG A O 1
ATOM 582 N N . PRO A 1 77 ? 25.463 3.829 -32.510 1.00 78.88 77 PRO A N 1
ATOM 583 C CA . PRO A 1 77 ? 26.352 4.048 -31.361 1.00 78.88 77 PRO A CA 1
ATOM 584 C C . PRO A 1 77 ? 25.955 5.248 -30.485 1.00 78.88 77 PRO A C 1
ATOM 586 O O . PRO A 1 77 ? 25.997 5.176 -29.262 1.00 78.88 77 PRO A O 1
ATOM 589 N N . ASP A 1 78 ? 25.481 6.334 -31.103 1.00 78.12 78 ASP A N 1
ATOM 590 C CA . ASP A 1 78 ? 25.103 7.569 -30.399 1.00 78.12 78 ASP A CA 1
ATOM 591 C C . ASP A 1 78 ? 23.821 7.431 -29.549 1.00 78.12 78 ASP A C 1
ATOM 593 O O . ASP A 1 78 ? 23.567 8.249 -28.667 1.00 78.12 78 ASP A O 1
ATOM 597 N N . ILE A 1 79 ? 22.993 6.414 -29.815 1.00 83.06 79 ILE A N 1
ATOM 598 C CA . ILE A 1 79 ? 21.719 6.155 -29.117 1.00 83.06 79 ILE A CA 1
ATOM 599 C C . ILE A 1 79 ? 21.870 4.989 -28.128 1.00 83.06 79 ILE A C 1
ATOM 601 O O . ILE A 1 79 ? 21.152 4.928 -27.131 1.00 83.06 79 ILE A O 1
ATOM 605 N N . GLU A 1 80 ? 22.836 4.098 -28.362 1.00 85.62 80 GLU A N 1
ATOM 606 C CA . GLU A 1 80 ? 23.141 2.947 -27.509 1.00 85.62 80 GLU A CA 1
ATOM 607 C C . GLU A 1 80 ? 23.339 3.355 -26.043 1.00 85.62 80 GLU A C 1
ATOM 609 O O . GLU A 1 80 ? 22.692 2.799 -25.156 1.00 85.62 80 GLU A O 1
ATOM 614 N N . GLN A 1 81 ? 24.149 4.388 -25.788 1.00 87.00 81 GLN A N 1
ATOM 615 C CA . GLN A 1 81 ? 24.424 4.846 -24.424 1.00 87.00 81 GLN A CA 1
ATOM 616 C C . GLN A 1 81 ? 23.160 5.336 -23.702 1.00 87.00 81 GLN A C 1
ATOM 618 O O . GLN A 1 81 ? 22.922 4.965 -22.554 1.00 87.00 81 GLN A O 1
ATOM 623 N N . ALA A 1 82 ? 22.311 6.116 -24.378 1.00 87.38 82 ALA A N 1
ATOM 624 C CA . ALA A 1 82 ? 21.068 6.616 -23.790 1.00 87.38 82 ALA A CA 1
ATOM 625 C C . ALA A 1 82 ? 20.101 5.472 -23.440 1.00 87.38 82 ALA A C 1
ATOM 627 O O . ALA A 1 82 ? 19.416 5.515 -22.415 1.00 87.38 82 ALA A O 1
ATOM 628 N N . ILE A 1 83 ? 20.068 4.423 -24.267 1.00 87.00 83 ILE A N 1
ATOM 629 C CA . ILE A 1 83 ? 19.261 3.232 -24.005 1.00 87.00 83 ILE A CA 1
ATOM 630 C C . ILE A 1 83 ? 19.833 2.426 -22.823 1.00 87.00 83 ILE A C 1
ATOM 632 O O . ILE A 1 83 ? 19.074 1.940 -21.981 1.00 87.00 83 ILE A O 1
ATOM 636 N N . VAL A 1 84 ? 21.161 2.314 -22.713 1.00 88.06 84 VAL A N 1
ATOM 637 C CA . VAL A 1 84 ? 21.826 1.679 -21.563 1.00 88.06 84 VAL A CA 1
ATOM 638 C C . VAL A 1 84 ? 21.502 2.415 -20.258 1.00 88.06 84 VAL A C 1
ATOM 640 O O . VAL A 1 84 ? 21.134 1.767 -19.275 1.00 88.06 84 VAL A O 1
ATOM 643 N N . ASP A 1 85 ? 21.563 3.746 -20.245 1.00 90.25 85 ASP A N 1
ATOM 644 C CA . ASP A 1 85 ? 21.259 4.554 -19.056 1.00 90.25 85 ASP A CA 1
ATOM 645 C C . ASP A 1 85 ? 19.783 4.422 -18.636 1.00 90.25 85 ASP A C 1
ATOM 647 O O . ASP A 1 85 ? 19.461 4.298 -17.445 1.00 90.25 85 ASP A O 1
ATOM 651 N N . LEU A 1 86 ? 18.871 4.369 -19.616 1.00 88.25 86 LEU A N 1
ATOM 652 C CA . LEU A 1 86 ? 17.455 4.096 -19.374 1.00 88.25 86 LEU A CA 1
ATOM 653 C C . LEU A 1 86 ? 17.260 2.712 -18.739 1.00 88.25 86 LEU A C 1
ATOM 655 O O . LEU A 1 86 ? 16.548 2.591 -17.741 1.00 88.25 86 LEU A O 1
ATOM 659 N N . ARG A 1 87 ? 17.943 1.680 -19.253 1.00 88.00 87 ARG A N 1
ATOM 660 C CA . ARG A 1 87 ? 17.903 0.315 -18.703 1.00 88.00 87 ARG A CA 1
ATOM 661 C C . ARG A 1 87 ? 18.341 0.279 -17.237 1.00 88.00 87 ARG A C 1
ATOM 663 O O . ARG A 1 87 ? 17.685 -0.361 -16.413 1.00 88.00 87 ARG A O 1
ATOM 670 N N . VAL A 1 88 ? 19.427 0.978 -16.897 1.00 91.69 88 VAL A N 1
ATOM 671 C CA . VAL A 1 88 ? 19.930 1.082 -15.514 1.00 91.69 88 VAL A CA 1
ATOM 672 C C . VAL A 1 88 ? 18.900 1.757 -14.610 1.00 91.69 88 VAL A C 1
ATOM 674 O O . VAL A 1 88 ? 18.601 1.252 -13.527 1.00 91.69 88 VAL A O 1
ATOM 677 N N . THR A 1 89 ? 18.310 2.860 -15.070 1.00 92.81 89 THR A N 1
ATOM 678 C CA . THR A 1 89 ? 17.306 3.611 -14.306 1.00 92.81 89 THR A CA 1
ATOM 679 C C . THR A 1 89 ? 16.054 2.773 -14.040 1.00 92.81 89 THR A C 1
ATOM 681 O O . THR A 1 89 ? 15.612 2.675 -12.895 1.00 92.81 89 THR A O 1
ATOM 684 N N . LEU A 1 90 ? 15.509 2.110 -15.066 1.00 89.25 90 LEU A N 1
ATOM 685 C CA . LEU A 1 90 ? 14.325 1.252 -14.933 1.00 89.25 90 LEU A CA 1
ATOM 686 C C . LEU A 1 90 ? 14.598 0.045 -14.023 1.00 89.25 90 LEU A C 1
ATOM 688 O O . LEU A 1 90 ? 13.757 -0.297 -13.193 1.00 89.25 90 LEU A O 1
ATOM 692 N N . SER A 1 91 ? 15.799 -0.536 -14.099 1.00 88.81 91 SER A N 1
ATOM 693 C CA . SER A 1 91 ? 16.219 -1.620 -13.196 1.00 88.81 91 SER A CA 1
ATOM 694 C C . SER A 1 91 ? 16.250 -1.167 -11.732 1.00 88.81 91 SER A C 1
ATOM 696 O O . SER A 1 91 ? 15.780 -1.882 -10.848 1.00 88.81 91 SER A O 1
ATOM 698 N N . ALA A 1 92 ? 16.751 0.042 -11.458 1.00 93.06 92 ALA A N 1
ATOM 699 C CA . ALA A 1 92 ? 16.759 0.607 -10.109 1.00 93.06 92 ALA A CA 1
ATOM 700 C C . ALA A 1 92 ? 15.339 0.884 -9.579 1.00 93.06 92 ALA A C 1
ATOM 702 O O . ALA A 1 92 ? 15.078 0.714 -8.386 1.00 93.06 92 ALA A O 1
ATOM 703 N N . VAL A 1 93 ? 14.409 1.289 -10.450 1.00 89.56 93 VAL A N 1
ATOM 704 C CA . VAL A 1 93 ? 12.991 1.456 -10.091 1.00 89.56 93 VAL A CA 1
ATOM 705 C C . VAL A 1 93 ? 12.353 0.107 -9.757 1.00 89.56 93 VAL A C 1
ATOM 707 O O . VAL A 1 93 ? 11.715 -0.005 -8.712 1.00 89.56 93 VAL A O 1
ATOM 710 N N . ALA A 1 94 ? 12.576 -0.927 -10.574 1.00 87.56 94 ALA A N 1
ATOM 711 C CA . ALA A 1 94 ? 12.050 -2.271 -10.327 1.00 87.56 94 ALA A CA 1
ATOM 712 C C . ALA A 1 94 ? 12.513 -2.834 -8.969 1.00 87.56 94 ALA A C 1
ATOM 714 O O . ALA A 1 94 ? 11.694 -3.299 -8.179 1.00 87.56 94 ALA A O 1
ATOM 715 N N . GLN A 1 95 ? 13.798 -2.679 -8.632 1.00 90.25 95 GLN A N 1
ATOM 716 C CA . GLN A 1 95 ? 14.340 -3.095 -7.330 1.00 90.25 95 GLN A CA 1
ATOM 717 C C . GLN A 1 95 ? 13.689 -2.362 -6.146 1.00 90.25 95 GLN A C 1
ATOM 719 O O . GLN A 1 95 ? 13.454 -2.949 -5.089 1.00 90.25 95 GLN A O 1
ATOM 724 N N . ARG A 1 96 ? 13.378 -1.068 -6.300 1.00 92.75 96 ARG A N 1
ATOM 725 C CA . ARG A 1 96 ? 12.663 -0.303 -5.265 1.00 92.75 96 ARG A CA 1
ATOM 726 C C . ARG A 1 96 ? 11.222 -0.778 -5.111 1.00 92.75 96 ARG A C 1
ATOM 728 O O . ARG A 1 96 ? 10.740 -0.857 -3.984 1.00 92.75 96 ARG A O 1
ATOM 735 N N . ILE A 1 97 ? 10.554 -1.105 -6.216 1.00 88.19 97 ILE A N 1
ATOM 736 C CA . ILE A 1 97 ? 9.199 -1.664 -6.208 1.00 88.19 97 ILE A CA 1
ATOM 737 C C . ILE A 1 97 ? 9.170 -3.002 -5.459 1.00 88.19 97 ILE A C 1
ATOM 739 O O . ILE A 1 97 ? 8.283 -3.194 -4.626 1.00 88.19 97 ILE A O 1
ATOM 743 N N . ASP A 1 98 ? 10.155 -3.880 -5.671 1.00 87.44 98 ASP A N 1
ATOM 744 C CA . ASP A 1 98 ? 10.268 -5.147 -4.932 1.00 87.44 98 ASP A CA 1
ATOM 745 C C . ASP A 1 98 ? 10.368 -4.901 -3.414 1.00 87.44 98 ASP A C 1
ATOM 747 O O . ASP A 1 98 ? 9.634 -5.501 -2.624 1.00 87.44 98 ASP A O 1
ATOM 751 N N . ALA A 1 99 ? 11.225 -3.962 -2.995 1.00 93.69 99 ALA A N 1
ATOM 752 C CA . ALA A 1 99 ? 11.392 -3.616 -1.583 1.00 93.69 99 ALA A CA 1
ATOM 753 C C . ALA A 1 99 ? 10.114 -3.027 -0.957 1.00 93.69 99 ALA A C 1
ATOM 755 O O . ALA A 1 99 ? 9.753 -3.372 0.170 1.00 93.69 99 ALA A O 1
ATOM 756 N N . ILE A 1 100 ? 9.408 -2.150 -1.678 1.00 88.25 100 ILE A N 1
ATOM 757 C CA . ILE A 1 100 ? 8.136 -1.576 -1.217 1.00 88.25 100 ILE A CA 1
ATOM 758 C C . ILE A 1 100 ? 7.081 -2.677 -1.088 1.00 88.25 100 ILE A C 1
ATOM 760 O O . ILE A 1 100 ? 6.433 -2.772 -0.051 1.00 88.25 100 ILE A O 1
ATOM 764 N N . THR A 1 101 ? 6.954 -3.542 -2.093 1.00 89.12 101 THR A N 1
ATOM 765 C CA . THR A 1 101 ? 5.983 -4.646 -2.108 1.00 89.12 101 THR A CA 1
ATOM 766 C C . THR A 1 101 ? 6.203 -5.597 -0.932 1.00 89.12 101 THR A C 1
ATOM 768 O O . THR A 1 101 ? 5.252 -5.961 -0.242 1.00 89.12 101 THR A O 1
ATOM 771 N N . TYR A 1 102 ? 7.461 -5.936 -0.635 1.00 91.56 102 TYR A N 1
ATOM 772 C CA . TYR A 1 102 ? 7.809 -6.740 0.537 1.00 91.56 102 TYR A CA 1
ATOM 773 C C . TYR A 1 102 ? 7.367 -6.078 1.853 1.00 91.56 102 TYR A C 1
ATOM 775 O O . TYR A 1 102 ? 6.764 -6.725 2.713 1.00 91.56 102 TYR A O 1
ATOM 783 N N . ASN A 1 103 ? 7.622 -4.776 2.005 1.00 91.75 103 ASN A N 1
ATOM 784 C CA . ASN A 1 103 ? 7.220 -4.034 3.200 1.00 91.75 103 ASN A CA 1
ATOM 785 C C . ASN A 1 103 ? 5.695 -3.930 3.339 1.00 91.75 103 ASN A C 1
ATOM 787 O O . ASN A 1 103 ? 5.180 -4.050 4.448 1.00 91.75 103 ASN A O 1
ATOM 791 N N . LEU A 1 104 ? 4.969 -3.740 2.235 1.00 90.00 104 LEU A N 1
ATOM 792 C CA . LEU A 1 104 ? 3.505 -3.679 2.232 1.00 90.00 104 LEU A CA 1
ATOM 793 C C . LEU A 1 104 ? 2.872 -5.022 2.607 1.00 90.00 104 LEU A C 1
ATOM 795 O O . LEU A 1 104 ? 1.918 -5.049 3.381 1.00 90.00 104 LEU A O 1
ATOM 799 N N . GLU A 1 105 ? 3.421 -6.135 2.118 1.00 88.06 105 GLU A N 1
ATOM 800 C CA . GLU A 1 105 ? 2.988 -7.482 2.504 1.00 88.06 105 GLU A CA 1
ATOM 801 C C . GLU A 1 105 ? 3.213 -7.731 4.004 1.00 88.06 105 GLU A C 1
ATOM 803 O O . GLU A 1 105 ? 2.319 -8.209 4.702 1.00 88.06 105 GLU A O 1
ATOM 808 N N . SER A 1 106 ? 4.381 -7.344 4.523 1.00 92.19 106 SER A N 1
ATOM 809 C CA . SER A 1 106 ? 4.683 -7.413 5.958 1.00 92.19 106 SER A CA 1
ATOM 810 C C . SER A 1 106 ? 3.713 -6.562 6.790 1.00 92.19 106 SER A C 1
ATOM 812 O O . SER A 1 106 ? 3.107 -7.049 7.744 1.00 92.19 106 SER A O 1
ATOM 814 N N . ALA A 1 107 ? 3.481 -5.312 6.380 1.00 86.38 107 ALA A N 1
ATOM 815 C CA . ALA A 1 107 ? 2.539 -4.413 7.038 1.00 86.38 107 ALA A CA 1
ATOM 816 C C . ALA A 1 107 ? 1.103 -4.962 7.020 1.00 86.38 107 ALA A C 1
ATOM 818 O O . ALA A 1 107 ? 0.427 -4.922 8.047 1.00 86.38 107 ALA A O 1
ATOM 819 N N . SER A 1 108 ? 0.649 -5.528 5.896 1.00 90.62 108 SER A N 1
ATOM 820 C CA . SER A 1 108 ? -0.667 -6.170 5.801 1.00 90.62 108 SER A CA 1
ATOM 821 C C . SER A 1 108 ? -0.812 -7.303 6.815 1.00 90.62 108 SER A C 1
ATOM 823 O O . SER A 1 108 ? -1.833 -7.384 7.493 1.00 90.62 108 SER A O 1
ATOM 825 N N . ARG A 1 109 ? 0.208 -8.159 6.951 1.00 89.75 109 ARG A N 1
ATOM 826 C CA . ARG A 1 109 ? 0.192 -9.262 7.924 1.00 89.75 109 ARG A CA 1
ATOM 827 C C . ARG A 1 109 ? 0.145 -8.753 9.357 1.00 89.75 109 ARG A C 1
ATOM 829 O O . ARG A 1 109 ? -0.669 -9.242 10.131 1.00 89.75 109 ARG A O 1
ATOM 836 N N . HIS A 1 110 ? 0.946 -7.742 9.694 1.00 90.06 110 HIS A N 1
ATOM 837 C CA . HIS A 1 110 ? 0.907 -7.134 11.026 1.00 90.06 110 HIS A CA 1
ATOM 838 C C . HIS A 1 110 ? -0.472 -6.553 11.354 1.00 90.06 110 HIS A C 1
ATOM 840 O O . HIS A 1 110 ? -0.953 -6.706 12.474 1.00 90.06 110 HIS A O 1
ATOM 846 N N . VAL A 1 111 ? -1.135 -5.915 10.385 1.00 87.94 111 VAL A N 1
ATOM 847 C CA . VAL A 1 111 ? -2.487 -5.370 10.574 1.00 87.94 111 VAL A CA 1
ATOM 848 C C . VAL A 1 111 ? -3.520 -6.485 10.776 1.00 87.94 111 VAL A C 1
ATOM 850 O O . VAL A 1 111 ? -4.382 -6.366 11.652 1.00 87.94 111 VAL A O 1
ATOM 853 N N . ASP A 1 112 ? -3.422 -7.582 10.024 1.00 88.88 112 ASP A N 1
ATOM 854 C CA . ASP A 1 112 ? -4.291 -8.753 10.194 1.00 88.88 112 ASP A CA 1
ATOM 855 C C . ASP A 1 112 ? -4.074 -9.435 11.555 1.00 88.88 112 ASP A C 1
ATOM 857 O O . ASP A 1 112 ? -5.035 -9.800 12.241 1.00 88.88 112 ASP A O 1
ATOM 861 N N . GLU A 1 113 ? -2.817 -9.583 11.977 1.00 89.06 113 GLU A N 1
ATOM 862 C CA . GLU A 1 113 ? -2.447 -10.149 13.275 1.00 89.06 113 GLU A CA 1
ATOM 863 C C . GLU A 1 113 ? -2.937 -9.277 14.426 1.00 89.06 113 GLU A C 1
ATOM 865 O O . GLU A 1 113 ? -3.621 -9.786 15.316 1.00 89.06 113 GLU A O 1
ATOM 870 N N . PHE A 1 114 ? -2.691 -7.967 14.369 1.00 86.38 114 PHE A N 1
ATOM 871 C CA . PHE A 1 114 ? -3.207 -7.005 15.339 1.00 86.38 114 PHE A CA 1
ATOM 872 C C . PHE A 1 114 ? -4.733 -7.094 15.449 1.00 86.38 114 PHE A C 1
ATOM 874 O O . PHE A 1 114 ? -5.271 -7.307 16.536 1.00 86.38 114 PHE A O 1
ATOM 881 N N . SER A 1 115 ? -5.440 -7.040 14.317 1.00 86.06 115 SER A N 1
ATOM 882 C CA . SER A 1 115 ? -6.904 -7.153 14.267 1.00 86.06 115 SER A CA 1
ATOM 883 C C . SER A 1 115 ? -7.399 -8.453 14.907 1.00 86.06 115 SER A C 1
ATOM 885 O O . SER A 1 115 ? -8.392 -8.477 15.641 1.00 86.06 115 SER A O 1
ATOM 887 N N . ARG A 1 116 ? -6.690 -9.559 14.663 1.00 87.06 116 ARG A N 1
ATOM 888 C CA . ARG A 1 116 ? -6.992 -10.867 15.248 1.00 87.06 116 ARG A CA 1
ATOM 889 C C . ARG A 1 116 ? -6.724 -10.904 16.752 1.00 87.06 116 ARG A C 1
ATOM 891 O O . ARG A 1 116 ? -7.508 -11.521 17.474 1.00 87.06 116 ARG A O 1
ATOM 898 N N . GLU A 1 117 ? -5.647 -10.288 17.228 1.00 86.56 117 GLU A N 1
ATOM 899 C CA . GLU A 1 117 ? -5.338 -10.188 18.656 1.00 86.56 117 GLU A CA 1
ATOM 900 C C . GLU A 1 117 ? -6.386 -9.368 19.404 1.00 86.56 117 GLU A C 1
ATOM 902 O O . GLU A 1 117 ? -6.877 -9.831 20.436 1.00 86.56 117 GLU A O 1
ATOM 907 N N . ILE A 1 118 ? -6.801 -8.222 18.856 1.00 81.38 118 ILE A N 1
ATOM 908 C CA . ILE A 1 118 ? -7.837 -7.392 19.478 1.00 81.38 118 ILE A CA 1
ATOM 909 C C . ILE A 1 118 ? -9.166 -8.147 19.554 1.00 81.38 118 ILE A C 1
ATOM 911 O O . ILE A 1 118 ? -9.797 -8.158 20.606 1.00 81.38 118 ILE A O 1
ATOM 915 N N . ARG A 1 119 ? -9.574 -8.865 18.498 1.00 81.44 119 ARG A N 1
ATOM 916 C CA . ARG A 1 119 ? -10.799 -9.691 18.545 1.00 81.44 119 ARG A CA 1
ATOM 917 C C . ARG A 1 119 ? -10.739 -10.798 19.598 1.00 81.44 119 ARG A C 1
ATOM 919 O O . ARG A 1 119 ? -11.753 -11.112 20.214 1.00 81.44 119 ARG A O 1
ATOM 926 N N . LYS A 1 120 ? -9.572 -11.423 19.787 1.00 84.75 120 LYS A N 1
ATOM 927 C CA . LYS A 1 120 ? -9.388 -12.497 20.779 1.00 84.75 120 LYS A CA 1
ATOM 928 C C . LYS A 1 120 ? -9.341 -11.969 22.210 1.00 84.75 120 LYS A C 1
ATOM 930 O O . LYS A 1 120 ? -9.797 -12.657 23.119 1.00 84.75 120 LYS A O 1
ATOM 935 N N . ALA A 1 121 ? -8.752 -10.795 22.411 1.00 80.06 121 ALA A N 1
ATOM 936 C CA . ALA A 1 121 ? -8.512 -10.216 23.724 1.00 80.06 121 ALA A CA 1
ATOM 937 C C . ALA A 1 121 ? -8.705 -8.688 23.693 1.00 80.06 121 ALA A C 1
ATOM 939 O O . ALA A 1 121 ? -7.731 -7.947 23.851 1.00 80.06 121 ALA A O 1
ATOM 940 N N . PRO A 1 122 ? -9.952 -8.194 23.552 1.00 70.62 122 PRO A N 1
ATOM 941 C CA . PRO A 1 122 ? -10.224 -6.758 23.418 1.00 70.62 122 PRO A CA 1
ATOM 942 C C . PRO A 1 122 ? -9.772 -5.969 24.653 1.00 70.62 122 PRO A C 1
ATOM 944 O O . PRO A 1 122 ? -9.371 -4.813 24.552 1.00 70.62 122 PRO A O 1
ATOM 947 N N . ASN A 1 123 ? -9.726 -6.631 25.815 1.00 68.69 123 ASN A N 1
ATOM 948 C CA . ASN A 1 123 ? -9.250 -6.052 27.067 1.00 68.69 123 ASN A CA 1
ATOM 949 C C . ASN A 1 123 ? -7.772 -5.609 27.023 1.00 68.69 123 ASN A C 1
ATOM 951 O O . ASN A 1 123 ? -7.379 -4.798 27.854 1.00 68.69 123 ASN A O 1
ATOM 955 N N . ARG A 1 124 ? -6.945 -6.087 26.076 1.00 71.88 124 ARG A N 1
ATOM 956 C CA . ARG A 1 124 ? -5.544 -5.634 25.935 1.00 71.88 124 ARG A CA 1
ATOM 957 C C . ARG A 1 124 ? -5.421 -4.189 25.448 1.00 71.88 124 ARG A C 1
ATOM 959 O O . ARG A 1 124 ? -4.414 -3.562 25.731 1.00 71.88 124 ARG A O 1
ATOM 966 N N . LEU A 1 125 ? -6.437 -3.643 24.777 1.00 68.94 125 LEU A N 1
ATOM 967 C CA . LEU A 1 125 ? -6.466 -2.212 24.443 1.00 68.94 125 LEU A CA 1
ATOM 968 C C . LEU A 1 125 ? -6.657 -1.328 25.681 1.00 68.94 125 LEU A C 1
ATOM 970 O O . LEU A 1 125 ? -6.321 -0.150 25.662 1.00 68.94 125 LEU A O 1
ATOM 974 N N . LEU A 1 126 ? -7.224 -1.896 26.746 1.00 65.56 126 LEU A N 1
ATOM 975 C CA . LEU A 1 126 ? -7.562 -1.184 27.979 1.00 65.56 126 LEU A CA 1
ATOM 976 C C . LEU A 1 126 ? -6.400 -1.167 28.969 1.00 65.56 126 LEU A C 1
ATOM 978 O O . LEU A 1 126 ? -6.321 -0.295 29.828 1.00 65.56 126 LEU A O 1
ATOM 982 N N . PHE A 1 127 ? -5.504 -2.142 28.837 1.00 65.06 127 PHE A N 1
ATOM 983 C CA . PHE A 1 127 ? -4.324 -2.298 29.666 1.00 65.06 127 PHE A CA 1
ATOM 984 C C . PHE A 1 127 ? -3.115 -2.406 28.742 1.00 65.06 127 PHE A C 1
ATOM 986 O O . PHE A 1 127 ? -2.712 -3.505 28.356 1.00 65.06 127 PHE A O 1
ATOM 993 N N . SER A 1 128 ? -2.546 -1.259 28.369 1.00 58.44 128 SER A N 1
ATOM 994 C CA . SER A 1 128 ? -1.221 -1.248 27.756 1.00 58.44 128 SER A CA 1
ATOM 995 C C . SER A 1 128 ? -0.230 -1.866 28.750 1.00 58.44 128 SER A C 1
ATOM 997 O O . SER A 1 128 ? -0.211 -1.436 29.907 1.00 58.44 128 SER A O 1
ATOM 999 N N . PRO A 1 129 ? 0.565 -2.877 28.356 1.00 56.78 129 PRO A N 1
ATOM 1000 C CA . PRO A 1 129 ? 1.651 -3.357 29.201 1.00 56.78 129 PRO A CA 1
ATOM 1001 C C . PRO A 1 129 ? 2.620 -2.204 29.494 1.00 56.78 129 PRO A C 1
ATOM 1003 O O . PRO A 1 129 ? 2.769 -1.292 28.677 1.00 56.78 129 PRO A O 1
ATOM 1006 N N . GLU A 1 130 ? 3.235 -2.228 30.677 1.00 62.25 130 GLU A N 1
ATOM 1007 C CA . GLU A 1 130 ? 4.241 -1.243 31.085 1.00 62.25 130 GLU A CA 1
ATOM 1008 C C . GLU A 1 130 ? 5.327 -1.160 30.002 1.00 62.25 130 GLU A C 1
ATOM 1010 O O . GLU A 1 130 ? 5.763 -2.193 29.490 1.00 62.25 130 GLU A O 1
ATOM 1015 N N . ALA A 1 131 ? 5.692 0.057 29.588 1.00 65.19 131 ALA A N 1
ATOM 1016 C CA . ALA A 1 131 ? 6.670 0.246 28.523 1.00 65.19 131 ALA A CA 1
ATOM 1017 C C . ALA A 1 131 ? 7.979 -0.456 28.903 1.00 65.19 131 ALA A C 1
ATOM 1019 O O . ALA A 1 131 ? 8.473 -0.266 30.017 1.00 65.19 131 ALA A O 1
ATOM 1020 N N . ASP A 1 132 ? 8.533 -1.250 27.982 1.00 71.50 132 ASP A N 1
ATOM 1021 C CA . ASP A 1 132 ? 9.829 -1.884 28.209 1.00 71.50 132 ASP A CA 1
ATOM 1022 C C . ASP A 1 132 ? 10.861 -0.801 28.559 1.00 71.50 132 ASP A C 1
ATOM 1024 O O . ASP A 1 132 ? 10.907 0.241 27.891 1.00 71.50 132 ASP A O 1
ATOM 1028 N N . PRO A 1 133 ? 11.685 -1.011 29.602 1.00 63.53 133 PRO A N 1
ATOM 1029 C CA . PRO A 1 133 ? 12.703 -0.047 29.967 1.00 63.53 133 PRO A CA 1
ATOM 1030 C C . PRO A 1 133 ? 13.644 0.137 28.778 1.00 63.53 133 PRO A C 1
ATOM 1032 O O . PRO A 1 133 ? 14.276 -0.814 28.309 1.00 63.53 133 PRO A O 1
ATOM 1035 N N . VAL A 1 134 ? 13.722 1.373 28.287 1.00 70.88 134 VAL A N 1
ATOM 1036 C CA . VAL A 1 134 ? 14.684 1.755 27.256 1.00 70.88 134 VAL A CA 1
ATOM 1037 C C . VAL A 1 134 ? 16.070 1.503 27.843 1.00 70.88 134 VAL A C 1
ATOM 1039 O O . VAL A 1 134 ? 16.432 2.088 28.863 1.00 70.88 134 VAL A O 1
ATOM 1042 N N . LYS A 1 135 ? 16.820 0.568 27.256 1.00 58.22 135 LYS A N 1
ATOM 1043 C CA . LYS A 1 135 ? 18.243 0.430 27.562 1.00 58.22 135 LYS A CA 1
ATOM 1044 C C . LYS A 1 135 ? 18.969 1.572 26.860 1.00 58.22 135 LYS A C 1
ATOM 1046 O O . LYS A 1 135 ? 18.979 1.593 25.629 1.00 58.22 135 LYS A O 1
ATOM 1051 N N . ASP A 1 136 ? 19.512 2.486 27.658 1.00 60.53 136 ASP A N 1
ATOM 1052 C CA . ASP A 1 136 ? 20.500 3.485 27.231 1.00 60.53 136 ASP A CA 1
ATOM 1053 C C . ASP A 1 136 ? 21.771 2.822 26.669 1.00 60.53 136 ASP A C 1
ATOM 1055 O O . ASP A 1 136 ? 22.178 1.753 27.197 1.00 60.53 136 ASP A O 1
#